Protein AF-A0A518DA51-F1 (afdb_monomer_lite)

Structure (mmCIF, N/CA/C/O backbone):
data_AF-A0A518DA51-F1
#
_entry.id   AF-A0A518DA51-F1
#
loop_
_atom_site.group_PDB
_atom_site.id
_atom_site.type_symbol
_atom_site.label_atom_id
_atom_site.label_alt_id
_atom_site.label_comp_id
_atom_site.label_asym_id
_atom_site.label_entity_id
_atom_site.label_seq_id
_atom_site.pdbx_PDB_ins_code
_atom_site.Cartn_x
_atom_site.Cartn_y
_atom_site.Cartn_z
_atom_site.occupancy
_atom_site.B_iso_or_equiv
_atom_site.auth_seq_id
_atom_site.auth_comp_id
_atom_site.auth_asym_id
_atom_site.auth_atom_id
_atom_site.pdbx_PDB_model_num
ATOM 1 N N . MET A 1 1 ? 12.186 2.355 4.382 1.00 83.50 1 MET A N 1
ATOM 2 C CA . MET A 1 1 ? 10.811 1.935 4.732 1.00 83.50 1 MET A CA 1
ATOM 3 C C . MET A 1 1 ? 10.030 3.171 5.154 1.00 83.50 1 MET A C 1
ATOM 5 O O . MET A 1 1 ? 10.537 3.904 5.992 1.00 83.50 1 ME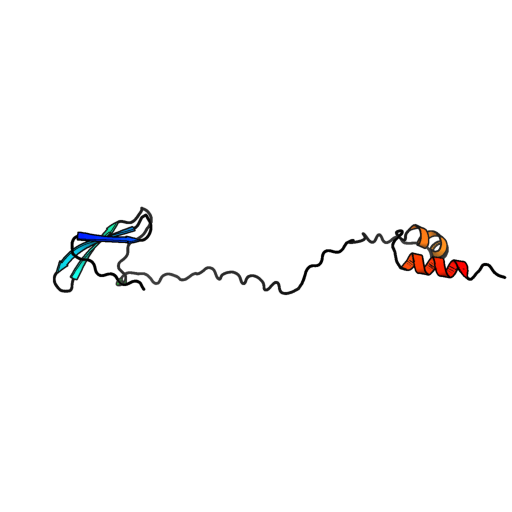T A O 1
ATOM 9 N N . LEU A 1 2 ? 8.860 3.425 4.559 1.00 93.50 2 LEU A N 1
ATOM 10 C CA . LEU A 1 2 ? 7.961 4.526 4.935 1.00 93.50 2 LEU A CA 1
ATOM 11 C C . LEU A 1 2 ? 6.799 3.959 5.761 1.00 93.50 2 LEU A C 1
ATOM 13 O O . LEU A 1 2 ? 6.213 2.957 5.360 1.00 93.50 2 LEU A O 1
ATOM 17 N N . VAL A 1 3 ? 6.474 4.581 6.896 1.00 95.25 3 VAL A N 1
ATOM 18 C CA . VAL A 1 3 ? 5.432 4.107 7.822 1.00 95.25 3 VAL A CA 1
ATOM 19 C C . VAL A 1 3 ? 4.310 5.134 7.886 1.00 95.25 3 VAL A C 1
ATOM 21 O O . VAL A 1 3 ? 4.556 6.299 8.186 1.00 95.25 3 VAL A O 1
ATOM 24 N N . LEU A 1 4 ? 3.081 4.700 7.607 1.00 94.38 4 LEU A N 1
ATOM 25 C CA . LEU A 1 4 ? 1.890 5.545 7.592 1.00 94.38 4 LEU A CA 1
ATOM 26 C C . LEU A 1 4 ? 0.768 4.865 8.375 1.00 94.38 4 LEU A C 1
ATOM 28 O O . LEU A 1 4 ? 0.496 3.682 8.179 1.00 94.38 4 LEU A O 1
ATOM 32 N N . THR A 1 5 ? 0.071 5.631 9.210 1.00 93.88 5 THR A N 1
ATOM 33 C CA . THR A 1 5 ? -1.141 5.169 9.898 1.00 93.88 5 THR A CA 1
ATOM 34 C C . THR A 1 5 ? -2.358 5.684 9.150 1.00 93.88 5 THR A C 1
ATOM 36 O O . THR A 1 5 ? -2.493 6.896 8.954 1.00 93.88 5 THR A O 1
ATOM 39 N N . ARG A 1 6 ? -3.241 4.775 8.730 1.00 95.50 6 ARG A N 1
ATOM 40 C CA . ARG A 1 6 ? -4.501 5.081 8.040 1.00 95.50 6 ARG A CA 1
ATOM 41 C C . ARG A 1 6 ? -5.694 4.488 8.781 1.00 95.50 6 ARG A C 1
ATOM 43 O O . ARG A 1 6 ? -5.600 3.393 9.338 1.00 95.50 6 ARG A O 1
ATOM 50 N N . LYS A 1 7 ? -6.812 5.211 8.779 1.00 94.25 7 LYS A N 1
ATOM 51 C CA . LYS A 1 7 ? -8.110 4.731 9.274 1.00 94.25 7 LYS A CA 1
ATOM 52 C C . LYS A 1 7 ? -8.860 3.964 8.182 1.00 94.25 7 LYS A C 1
ATOM 54 O O . LYS A 1 7 ? -8.435 3.889 7.031 1.00 94.25 7 LYS A O 1
ATOM 59 N N . GLN A 1 8 ? -9.988 3.364 8.552 1.00 95.31 8 GLN A N 1
ATOM 60 C CA . GLN A 1 8 ? -10.858 2.684 7.598 1.00 95.31 8 GLN A CA 1
ATOM 61 C C . GLN A 1 8 ? -11.349 3.661 6.516 1.00 95.31 8 GLN A C 1
ATOM 63 O O . GLN A 1 8 ? -11.655 4.810 6.808 1.00 95.31 8 GLN A O 1
ATOM 68 N N . GLN A 1 9 ? -11.433 3.175 5.279 1.00 94.38 9 GLN A N 1
ATOM 69 C CA . GLN A 1 9 ? -11.777 3.901 4.052 1.00 94.38 9 GLN A CA 1
ATOM 70 C C . GLN A 1 9 ? -10.761 4.946 3.577 1.00 94.38 9 GLN A C 1
ATOM 72 O O . GLN A 1 9 ? -10.939 5.482 2.484 1.00 94.38 9 GLN A O 1
ATOM 77 N N . GLU A 1 10 ? -9.677 5.183 4.317 1.00 96.75 10 GLU A N 1
ATOM 78 C CA . GLU A 1 10 ? -8.586 6.026 3.839 1.00 96.75 10 GLU A CA 1
ATOM 79 C C . GLU A 1 10 ? -7.719 5.291 2.805 1.00 96.75 10 GLU A C 1
ATOM 81 O O . GLU A 1 10 ? -7.648 4.053 2.763 1.00 96.75 10 GLU A O 1
ATOM 86 N N . THR A 1 11 ? -7.050 6.077 1.963 1.00 96.50 11 THR A N 1
ATOM 87 C CA . THR A 1 11 ? -6.210 5.600 0.864 1.00 96.50 11 THR A CA 1
ATOM 88 C C . THR A 1 11 ? -4.766 6.071 1.010 1.00 96.50 11 THR A C 1
ATOM 90 O O . THR A 1 11 ? -4.469 7.084 1.646 1.00 96.50 11 THR A O 1
ATOM 93 N N . ILE A 1 12 ? -3.857 5.300 0.422 1.00 96.50 12 ILE A N 1
ATOM 94 C CA . ILE A 1 12 ? -2.443 5.611 0.243 1.00 96.50 12 ILE A CA 1
ATOM 95 C C . ILE A 1 12 ? -2.180 5.523 -1.254 1.00 96.50 12 ILE A C 1
ATOM 97 O O . ILE A 1 12 ? -2.449 4.490 -1.864 1.00 96.50 12 ILE A O 1
ATOM 101 N N . GLN A 1 13 ? -1.662 6.594 -1.837 1.00 95.19 13 GLN A N 1
ATOM 102 C CA . GLN A 1 13 ? -1.297 6.632 -3.246 1.00 95.19 13 GLN A CA 1
ATOM 103 C C . GLN A 1 13 ? 0.218 6.470 -3.387 1.00 95.19 13 GLN A C 1
ATOM 105 O O . GLN A 1 13 ? 0.984 7.099 -2.655 1.00 95.19 13 GLN A O 1
ATOM 110 N N . ILE A 1 14 ? 0.644 5.605 -4.305 1.00 94.75 14 ILE A N 1
ATOM 111 C CA . ILE A 1 14 ? 2.053 5.347 -4.607 1.00 94.75 14 ILE A CA 1
ATOM 112 C C . ILE A 1 14 ? 2.277 5.672 -6.085 1.00 94.75 14 ILE A C 1
ATOM 114 O O . ILE A 1 14 ? 1.785 4.967 -6.967 1.00 94.75 14 ILE A O 1
ATOM 118 N N . GLY A 1 15 ? 3.022 6.748 -6.348 1.00 93.00 15 GLY A N 1
ATOM 119 C CA . GLY A 1 15 ? 3.140 7.306 -7.696 1.00 93.00 15 GLY A CA 1
ATOM 120 C C . GLY A 1 15 ? 1.774 7.720 -8.251 1.00 93.00 15 GLY A C 1
ATOM 121 O O . GLY A 1 15 ? 0.898 8.151 -7.502 1.00 93.00 15 GLY A O 1
ATOM 122 N N . ASP A 1 16 ? 1.577 7.535 -9.553 1.00 90.69 16 ASP A N 1
ATOM 123 C CA . ASP A 1 16 ? 0.360 7.997 -10.233 1.00 90.69 16 ASP A CA 1
ATOM 124 C C . ASP A 1 16 ? -0.658 6.879 -10.495 1.00 90.69 16 ASP A C 1
ATOM 126 O O . ASP A 1 16 ? -1.808 7.157 -10.824 1.00 90.69 16 ASP A O 1
ATOM 130 N N . SER A 1 17 ? -0.258 5.611 -10.357 1.00 93.12 17 SER A N 1
ATOM 131 C CA . SER A 1 17 ? -1.056 4.472 -10.841 1.00 93.12 17 SER A CA 1
ATOM 132 C C . SER A 1 17 ? -1.434 3.447 -9.774 1.00 93.12 17 SER A C 1
ATOM 134 O O . SER A 1 17 ? -2.229 2.559 -10.065 1.00 93.12 17 SER A O 1
ATOM 136 N N . ILE A 1 18 ? -0.869 3.522 -8.563 1.00 95.94 18 ILE A N 1
ATOM 137 C CA . ILE A 1 18 ? -1.133 2.539 -7.505 1.00 95.94 18 ILE A CA 1
ATOM 138 C C . ILE A 1 18 ? -1.880 3.208 -6.356 1.00 95.94 18 ILE A C 1
ATOM 140 O O . ILE A 1 18 ? -1.399 4.177 -5.764 1.00 95.94 18 ILE A O 1
ATOM 144 N N . ILE A 1 19 ? -3.032 2.645 -5.997 1.00 96.06 19 ILE A N 1
ATOM 145 C CA . ILE A 1 19 ? -3.856 3.108 -4.881 1.00 96.06 19 ILE A CA 1
ATOM 146 C C . ILE A 1 19 ? -4.090 1.937 -3.930 1.00 96.06 19 ILE A C 1
ATOM 148 O O . ILE A 1 19 ? -4.625 0.897 -4.304 1.00 96.06 19 ILE A O 1
ATOM 152 N N . VAL A 1 20 ? -3.710 2.115 -2.667 1.00 96.38 20 VAL A N 1
ATOM 153 C CA . VAL A 1 20 ? -3.964 1.158 -1.588 1.00 96.38 20 VAL A CA 1
ATOM 154 C C . VAL A 1 20 ? -5.059 1.718 -0.691 1.00 96.38 20 VAL A C 1
ATOM 156 O O . VAL A 1 20 ? -4.900 2.779 -0.095 1.00 96.38 20 VAL A O 1
ATOM 159 N N . LYS A 1 21 ? -6.175 1.006 -0.565 1.00 96.75 21 LYS A N 1
ATOM 160 C CA . LYS A 1 21 ? -7.342 1.406 0.226 1.00 96.75 21 LYS A CA 1
ATOM 161 C C . LYS A 1 21 ? -7.538 0.488 1.421 1.00 96.75 21 LYS A C 1
ATOM 163 O O . LYS A 1 21 ? -7.615 -0.731 1.275 1.00 96.75 21 LYS A O 1
ATOM 168 N N . VAL A 1 22 ? -7.707 1.063 2.607 1.00 96.81 22 VAL A N 1
ATOM 169 C CA . VAL A 1 22 ? -8.042 0.292 3.811 1.00 96.81 22 VAL A CA 1
ATOM 170 C C . VAL A 1 22 ? -9.549 0.038 3.830 1.00 96.81 22 VAL A C 1
ATOM 172 O O . VAL A 1 22 ? -10.332 0.915 4.175 1.00 96.81 22 VAL A O 1
ATOM 175 N N . LEU A 1 23 ? -9.996 -1.160 3.458 1.00 96.56 23 LEU A N 1
ATOM 176 C CA . LEU A 1 23 ? -11.429 -1.468 3.353 1.00 96.56 23 LEU A CA 1
ATOM 177 C C . LEU A 1 23 ? -12.068 -1.723 4.720 1.00 96.56 23 LEU A C 1
ATOM 179 O O . LEU A 1 23 ? -13.153 -1.220 5.020 1.00 96.56 23 LEU A O 1
ATOM 183 N N . ARG A 1 24 ? -11.408 -2.530 5.555 1.00 95.56 24 ARG A N 1
ATOM 184 C CA . ARG A 1 24 ? -11.892 -2.892 6.892 1.00 95.56 24 ARG A CA 1
ATOM 185 C C . ARG A 1 24 ? -10.739 -3.314 7.783 1.00 95.56 24 ARG A C 1
ATOM 187 O O . ARG A 1 24 ? -9.870 -4.064 7.348 1.00 95.56 24 ARG A O 1
ATOM 194 N N . THR A 1 25 ? -10.797 -2.922 9.043 1.00 94.50 25 THR A N 1
ATOM 195 C CA . THR A 1 25 ? -9.953 -3.457 10.109 1.00 94.50 25 THR A CA 1
ATOM 196 C C . THR A 1 25 ? -10.820 -4.336 11.015 1.00 94.50 25 THR A C 1
ATOM 198 O O . THR A 1 25 ? -11.961 -3.999 11.334 1.00 94.50 25 THR A O 1
ATOM 201 N N . LYS A 1 26 ? -10.334 -5.526 11.369 1.00 95.06 26 LYS A N 1
ATOM 202 C CA . LYS A 1 26 ? -10.986 -6.416 12.338 1.00 95.06 26 LYS A CA 1
ATOM 203 C C . LYS A 1 26 ? -9.911 -7.053 13.208 1.00 95.06 26 LYS A C 1
ATOM 205 O O . LYS A 1 26 ? -9.233 -7.977 12.765 1.00 95.06 26 LYS A O 1
ATOM 210 N N . GLY A 1 27 ? -9.783 -6.575 14.445 1.00 93.00 27 GLY A N 1
ATOM 211 C CA . GLY A 1 27 ? -8.741 -7.035 15.363 1.00 93.00 27 GLY A CA 1
ATOM 212 C C . GLY A 1 27 ? -7.360 -6.872 14.728 1.00 93.00 27 GLY A C 1
ATOM 213 O O . GLY A 1 27 ? -6.980 -5.760 14.375 1.00 93.00 27 GLY A O 1
ATOM 214 N N . ASN A 1 28 ? -6.666 -7.991 14.521 1.00 93.25 28 ASN A N 1
ATOM 215 C CA . ASN A 1 28 ? -5.323 -8.024 13.939 1.00 93.25 28 A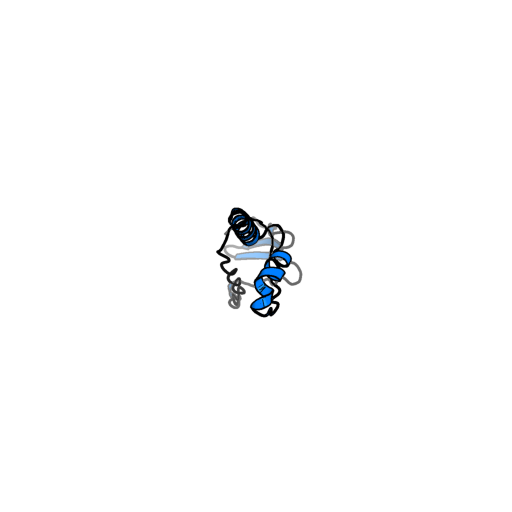SN A CA 1
ATOM 216 C C . ASN A 1 28 ? -5.294 -8.229 12.410 1.00 93.25 28 ASN A C 1
ATOM 218 O O . ASN A 1 28 ? -4.226 -8.385 11.827 1.00 93.25 28 ASN A O 1
ATOM 222 N N . THR A 1 29 ? -6.453 -8.283 11.747 1.00 93.81 29 THR A N 1
ATOM 223 C CA . THR A 1 29 ? -6.547 -8.479 10.294 1.00 93.81 29 THR A CA 1
ATOM 224 C C . THR A 1 29 ? -7.064 -7.222 9.613 1.00 93.81 29 THR A C 1
ATOM 226 O O . THR A 1 29 ? -8.038 -6.604 10.053 1.00 93.81 29 THR A O 1
ATOM 229 N N . VAL A 1 30 ? -6.448 -6.876 8.486 1.00 95.19 30 VAL A N 1
ATOM 230 C CA . VAL A 1 30 ? -6.834 -5.730 7.663 1.00 95.19 30 VAL A CA 1
ATOM 231 C C . VAL A 1 30 ? -7.180 -6.214 6.262 1.00 95.19 30 VAL A C 1
ATOM 233 O O . VAL A 1 30 ? -6.446 -6.995 5.663 1.00 95.19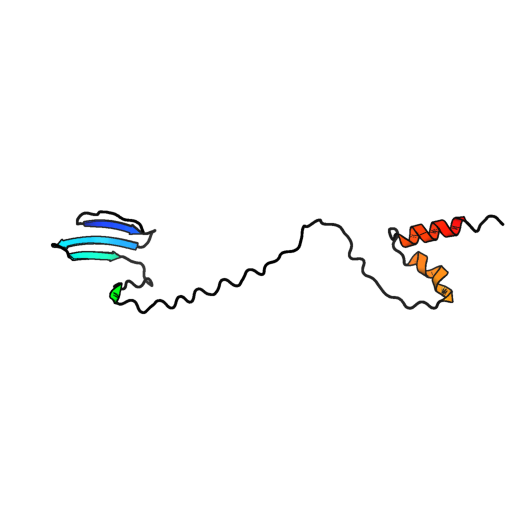 30 VAL A O 1
ATOM 236 N N . ARG A 1 31 ? -8.313 -5.754 5.732 1.00 95.56 31 ARG A N 1
ATOM 237 C CA . ARG A 1 31 ? -8.656 -5.905 4.317 1.00 95.56 31 ARG A CA 1
ATOM 238 C C . ARG A 1 31 ? -8.126 -4.701 3.560 1.00 95.56 31 ARG A C 1
ATOM 240 O O . ARG A 1 31 ? -8.556 -3.578 3.825 1.00 95.56 31 ARG A O 1
ATOM 247 N N . LEU A 1 32 ? -7.236 -4.962 2.614 1.00 96.38 32 LEU A N 1
ATOM 248 C CA . LEU A 1 32 ? -6.662 -3.964 1.725 1.00 96.38 32 LEU A CA 1
ATOM 249 C C . LEU A 1 32 ? -7.237 -4.166 0.323 1.00 96.38 32 LEU A C 1
ATOM 251 O O . LEU A 1 32 ? -7.255 -5.286 -0.182 1.00 96.38 32 LEU A O 1
ATOM 255 N N . GLY A 1 33 ? -7.734 -3.091 -0.278 1.00 96.25 33 GLY A N 1
ATOM 256 C CA . GLY A 1 33 ? -7.964 -3.008 -1.715 1.00 96.25 33 GLY A CA 1
ATOM 257 C C . GLY A 1 33 ? -6.713 -2.430 -2.360 1.00 96.25 33 GLY A C 1
ATOM 258 O O . GLY A 1 33 ? -6.177 -1.450 -1.850 1.00 96.25 33 GLY A O 1
ATOM 259 N N . ILE A 1 34 ? -6.225 -3.047 -3.429 1.00 96.69 34 ILE A N 1
ATOM 260 C CA . ILE A 1 34 ? -5.068 -2.558 -4.179 1.00 96.69 34 ILE A CA 1
ATOM 261 C C . ILE A 1 34 ? -5.537 -2.378 -5.614 1.00 96.69 34 ILE A C 1
ATOM 263 O O . ILE A 1 34 ? -5.901 -3.350 -6.270 1.00 96.69 34 ILE A O 1
ATOM 267 N N . GLU A 1 35 ? -5.552 -1.135 -6.071 1.00 95.62 35 GLU A N 1
ATOM 268 C CA . GLU A 1 35 ? -5.765 -0.779 -7.466 1.00 95.62 35 GLU A CA 1
ATOM 269 C C . GLU A 1 35 ? -4.392 -0.539 -8.089 1.00 95.62 35 GLU A C 1
ATOM 271 O O . GLU A 1 35 ? -3.567 0.199 -7.545 1.00 95.62 35 GLU A O 1
ATOM 276 N N . ALA A 1 36 ? -4.130 -1.226 -9.193 1.00 95.56 36 ALA A N 1
ATOM 277 C CA . ALA A 1 36 ? -2.864 -1.203 -9.902 1.00 95.56 36 ALA A CA 1
ATOM 278 C C . ALA A 1 36 ? -3.136 -1.255 -11.414 1.00 95.56 36 ALA A C 1
ATOM 280 O O . ALA A 1 36 ? -4.159 -1.812 -11.822 1.00 95.56 36 ALA A O 1
ATOM 281 N N . PRO A 1 37 ? -2.244 -0.695 -12.246 1.00 94.69 37 PRO A N 1
ATOM 282 C CA . PRO A 1 37 ? -2.407 -0.709 -13.693 1.00 94.69 37 PRO A CA 1
ATOM 283 C C . PRO A 1 37 ? -2.259 -2.122 -14.269 1.00 94.69 37 PRO A C 1
ATOM 285 O O . PRO A 1 37 ? -1.639 -3.007 -13.668 1.00 94.69 37 PRO A O 1
ATOM 288 N N . GLU A 1 38 ? -2.784 -2.313 -15.479 1.00 90.31 38 GLU A N 1
ATOM 289 C CA . GLU A 1 38 ? -2.619 -3.558 -16.226 1.00 90.31 38 GLU A CA 1
ATOM 290 C C . GLU A 1 38 ? -1.127 -3.870 -16.439 1.00 90.31 38 GLU A C 1
ATOM 292 O O . GLU A 1 38 ? -0.322 -2.999 -16.764 1.00 90.31 38 GLU A O 1
ATOM 297 N N . GLY A 1 39 ? -0.739 -5.126 -16.207 1.00 88.75 39 GLY A N 1
ATOM 298 C CA . GLY A 1 39 ? 0.655 -5.576 -16.288 1.00 88.75 39 GLY A CA 1
ATOM 299 C C . GLY A 1 39 ? 1.433 -5.528 -14.968 1.00 88.75 39 GLY A C 1
ATOM 300 O O . GLY A 1 39 ? 2.474 -6.182 -14.865 1.00 88.75 39 GLY A O 1
ATOM 301 N N . LEU A 1 40 ? 0.926 -4.854 -13.926 1.00 89.81 40 LEU A N 1
ATOM 302 C CA . LEU A 1 40 ? 1.531 -4.899 -12.594 1.00 89.81 40 LEU A CA 1
ATOM 303 C C . LEU A 1 40 ? 0.937 -6.045 -11.766 1.00 89.81 40 LEU A C 1
ATOM 305 O O . LEU A 1 40 ? -0.223 -6.023 -11.359 1.00 89.81 40 LEU A O 1
ATOM 309 N N . ARG A 1 41 ? 1.746 -7.075 -11.502 1.00 90.06 41 ARG A N 1
ATOM 310 C CA . ARG A 1 41 ? 1.321 -8.224 -10.690 1.00 90.06 41 ARG A CA 1
ATOM 311 C C . ARG A 1 41 ? 1.318 -7.863 -9.208 1.00 90.06 41 ARG A C 1
ATOM 313 O O . ARG A 1 41 ? 2.348 -7.474 -8.664 1.00 90.06 41 ARG A O 1
ATOM 320 N N . VAL A 1 42 ? 0.184 -8.080 -8.550 1.00 91.38 42 VAL A N 1
ATOM 321 C CA . VAL A 1 42 ? 0.040 -7.960 -7.095 1.00 91.38 42 VAL A CA 1
ATOM 322 C C . VAL A 1 42 ? 0.060 -9.363 -6.499 1.00 91.38 42 VAL A C 1
ATOM 324 O O . VAL A 1 42 ? -0.830 -10.171 -6.756 1.00 91.38 42 VAL A O 1
ATOM 327 N N . LEU A 1 43 ? 1.097 -9.664 -5.722 1.00 91.12 43 LEU A N 1
ATOM 328 C CA . LEU A 1 43 ? 1.280 -10.955 -5.062 1.00 91.12 43 LEU A CA 1
ATOM 329 C C . LEU A 1 43 ? 1.275 -10.769 -3.548 1.00 91.12 43 LEU A C 1
ATOM 331 O O . LEU A 1 43 ? 1.607 -9.701 -3.033 1.00 91.12 43 LEU A O 1
ATOM 335 N N . ARG A 1 44 ? 0.909 -11.831 -2.831 1.00 91.25 44 ARG A N 1
ATOM 336 C CA . ARG A 1 44 ? 1.086 -11.880 -1.380 1.00 91.25 44 ARG A CA 1
ATOM 337 C C . ARG A 1 44 ? 2.550 -12.187 -1.081 1.00 91.25 44 ARG A C 1
ATOM 339 O O . ARG A 1 44 ? 3.132 -13.030 -1.759 1.00 91.25 44 ARG A O 1
ATOM 346 N N . GLY A 1 45 ? 3.136 -11.500 -0.102 1.00 87.81 45 GLY A N 1
ATOM 347 C CA . GLY A 1 45 ? 4.578 -11.562 0.160 1.00 87.81 45 GLY A CA 1
ATOM 348 C C . GLY A 1 45 ? 5.085 -12.984 0.406 1.00 87.81 45 GLY A C 1
ATOM 349 O O . GLY A 1 45 ? 6.140 -13.350 -0.100 1.00 87.81 45 GLY A O 1
ATOM 350 N N . GLU A 1 46 ? 4.288 -13.811 1.081 1.00 87.94 46 GLU A N 1
ATOM 351 C CA . GLU A 1 46 ? 4.591 -15.216 1.362 1.00 87.94 46 GLU A CA 1
ATOM 352 C C . GLU A 1 46 ? 4.565 -16.130 0.128 1.00 87.94 46 GLU A C 1
ATOM 354 O O . GLU A 1 46 ? 5.080 -17.242 0.173 1.00 87.94 46 GLU A O 1
ATOM 359 N N . LEU A 1 47 ? 3.954 -15.679 -0.969 1.00 85.31 47 LEU A N 1
ATOM 360 C CA . LEU A 1 47 ? 3.838 -16.428 -2.222 1.00 85.31 47 LEU A CA 1
ATOM 361 C C . LEU A 1 47 ? 4.865 -15.994 -3.267 1.00 85.31 47 LEU A C 1
ATOM 363 O O . LEU A 1 47 ? 4.782 -16.433 -4.414 1.00 85.31 47 LEU A O 1
ATOM 367 N N . THR A 1 48 ? 5.788 -15.103 -2.911 1.00 73.12 48 THR A N 1
ATOM 368 C CA . THR A 1 48 ? 6.785 -14.596 -3.852 1.00 73.12 48 THR A CA 1
ATOM 369 C C . THR A 1 48 ? 7.734 -15.738 -4.228 1.00 73.12 48 THR A C 1
ATOM 371 O O . THR A 1 48 ? 8.445 -16.228 -3.351 1.00 73.12 48 THR A O 1
ATOM 374 N N . PRO A 1 49 ? 7.792 -16.180 -5.499 1.00 67.44 49 PRO A N 1
ATOM 375 C CA . PRO A 1 49 ? 8.950 -16.933 -5.952 1.00 67.44 49 PRO A CA 1
ATOM 376 C C . PRO A 1 49 ? 10.134 -15.973 -5.860 1.00 67.44 49 PRO A C 1
ATOM 378 O O . PRO A 1 49 ? 10.035 -14.875 -6.411 1.00 67.44 49 PRO A O 1
ATOM 381 N N . GLU A 1 50 ? 11.186 -16.353 -5.125 1.00 64.50 50 GLU A N 1
ATOM 382 C CA . GLU A 1 50 ? 12.441 -15.598 -5.001 1.00 64.50 50 GLU A CA 1
ATOM 383 C C . GLU A 1 50 ? 12.703 -14.833 -6.304 1.00 64.50 50 GLU A C 1
ATOM 385 O O . GLU A 1 50 ? 12.841 -15.464 -7.364 1.00 64.50 50 GLU A O 1
ATOM 390 N N . PRO A 1 51 ? 12.662 -13.488 -6.290 1.00 57.88 51 PRO A N 1
ATOM 391 C CA . PRO A 1 51 ? 12.935 -12.747 -7.495 1.00 57.88 51 PRO A CA 1
ATOM 392 C C . PRO A 1 51 ? 14.365 -13.110 -7.856 1.00 57.88 51 PRO A C 1
ATOM 394 O O . PRO A 1 51 ? 15.285 -12.806 -7.102 1.00 57.88 51 PRO A O 1
ATOM 397 N N . ASN A 1 52 ? 14.541 -13.788 -8.993 1.00 55.56 52 ASN A N 1
ATOM 398 C CA . ASN A 1 52 ? 15.825 -13.882 -9.663 1.00 55.56 52 ASN A CA 1
ATOM 399 C C . ASN A 1 52 ? 16.339 -12.449 -9.766 1.00 55.56 52 ASN A C 1
ATOM 401 O O . ASN A 1 52 ? 15.964 -11.706 -10.675 1.00 55.56 52 ASN A O 1
ATOM 405 N N . HIS A 1 53 ? 17.168 -12.055 -8.804 1.00 52.84 53 HIS A N 1
ATOM 406 C CA . HIS A 1 53 ? 17.883 -10.799 -8.772 1.00 52.84 53 HIS A CA 1
ATOM 407 C C . HIS A 1 53 ? 19.010 -10.939 -9.793 1.00 52.84 53 HIS A C 1
ATOM 409 O O . HIS A 1 53 ? 20.193 -10.879 -9.487 1.00 52.84 53 HIS A O 1
ATOM 415 N N . ARG A 1 54 ? 18.635 -11.180 -11.052 1.00 52.75 54 ARG A N 1
ATOM 416 C CA . ARG A 1 54 ? 19.465 -10.859 -12.193 1.00 52.75 54 ARG A CA 1
ATOM 417 C C . ARG A 1 54 ? 19.282 -9.369 -12.405 1.00 52.75 54 ARG A C 1
ATOM 419 O O . ARG A 1 54 ? 18.673 -8.921 -13.370 1.00 52.75 54 ARG A O 1
ATOM 426 N N . GLU A 1 55 ? 19.818 -8.614 -11.456 1.00 53.16 55 GLU A N 1
ATOM 427 C CA . GLU A 1 55 ? 20.463 -7.366 -11.804 1.00 53.16 55 GLU A CA 1
ATOM 428 C C . GLU A 1 55 ? 21.359 -7.730 -13.003 1.00 53.16 55 GLU A C 1
ATOM 430 O O . GLU A 1 55 ? 22.185 -8.647 -12.881 1.00 53.16 55 GLU A O 1
ATOM 435 N N . PRO A 1 56 ? 21.147 -7.184 -14.218 1.00 62.16 56 PRO A N 1
ATOM 436 C CA . PRO A 1 56 ? 22.211 -7.280 -15.198 1.00 62.16 56 PRO A CA 1
ATOM 437 C C . PRO A 1 56 ? 23.422 -6.695 -14.472 1.00 62.16 56 PRO A C 1
ATOM 439 O O . PRO A 1 56 ? 23.279 -5.588 -13.946 1.00 62.16 56 PRO A O 1
ATOM 442 N N . PRO A 1 57 ? 24.555 -7.418 -14.341 1.00 60.88 57 PRO A N 1
ATOM 443 C CA . PRO A 1 57 ? 25.734 -6.812 -13.758 1.00 60.88 57 PRO A CA 1
ATOM 444 C C . PRO A 1 57 ? 25.919 -5.531 -14.548 1.00 60.88 57 PRO A C 1
ATOM 446 O O . PRO A 1 57 ? 26.070 -5.593 -15.773 1.00 60.88 57 PRO A O 1
ATOM 449 N N . ALA A 1 58 ? 25.765 -4.388 -13.873 1.00 60.53 58 ALA A N 1
ATOM 450 C CA . ALA A 1 58 ? 26.108 -3.109 -14.443 1.00 60.53 58 ALA A CA 1
ATOM 451 C C . ALA A 1 58 ? 27.514 -3.340 -14.972 1.00 60.53 58 ALA A C 1
ATOM 453 O O . ALA A 1 58 ? 28.430 -3.609 -14.187 1.00 60.53 58 ALA A O 1
ATOM 454 N N . ALA A 1 59 ? 27.629 -3.425 -16.304 1.00 64.31 59 ALA A N 1
ATOM 455 C CA . ALA A 1 59 ? 28.886 -3.732 -16.950 1.00 64.31 59 ALA A CA 1
ATOM 456 C C . ALA A 1 59 ? 29.894 -2.797 -16.294 1.00 64.31 59 ALA A C 1
ATOM 458 O O . ALA A 1 59 ? 29.559 -1.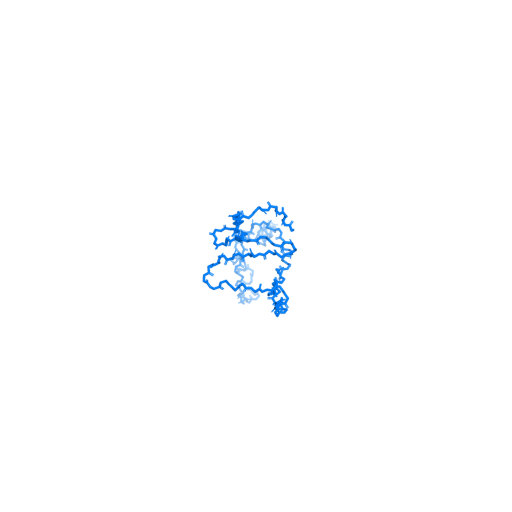614 -16.154 1.00 64.31 59 ALA A O 1
ATOM 459 N N . PRO A 1 60 ? 31.042 -3.297 -15.800 1.00 61.22 60 PRO A N 1
ATOM 460 C CA . PRO A 1 60 ? 31.998 -2.422 -15.159 1.00 61.22 60 PRO A CA 1
ATOM 461 C C . PRO A 1 60 ? 32.271 -1.341 -16.190 1.00 61.22 60 PRO A C 1
ATOM 463 O O . PRO A 1 60 ? 32.798 -1.641 -17.263 1.00 61.22 60 PRO A O 1
ATOM 466 N N . LEU A 1 61 ? 31.798 -0.119 -15.912 1.00 60.72 61 LEU A N 1
ATOM 467 C CA . LEU A 1 61 ? 32.110 1.056 -16.701 1.00 60.72 61 LEU A CA 1
ATOM 468 C C . LEU A 1 61 ? 33.618 1.051 -16.697 1.00 60.72 61 LEU A C 1
ATOM 470 O O . LEU A 1 61 ? 34.235 1.275 -15.652 1.00 60.72 61 LEU A O 1
ATOM 474 N N . ALA A 1 62 ? 34.173 0.608 -17.827 1.00 60.31 62 ALA A N 1
ATOM 475 C CA . ALA A 1 62 ? 35.575 0.316 -17.958 1.00 60.31 62 ALA A CA 1
ATOM 476 C C . ALA A 1 62 ? 36.280 1.529 -17.392 1.00 60.31 62 ALA A C 1
ATOM 478 O O . ALA A 1 62 ? 36.025 2.655 -17.826 1.00 60.31 62 ALA A O 1
ATOM 479 N N . ARG A 1 63 ? 37.060 1.282 -16.341 1.00 59.03 63 ARG A N 1
ATOM 480 C CA . ARG A 1 63 ? 37.894 2.250 -15.656 1.00 59.03 63 ARG A CA 1
ATOM 481 C C . ARG A 1 63 ? 38.761 2.911 -16.717 1.00 59.03 63 ARG A C 1
ATOM 483 O O . ARG A 1 63 ? 39.879 2.486 -16.982 1.00 59.03 63 ARG A O 1
ATOM 490 N N . ARG A 1 64 ? 38.235 3.957 -17.341 1.00 56.44 64 ARG A N 1
ATOM 491 C CA . ARG A 1 64 ? 38.934 4.788 -18.303 1.00 56.44 64 ARG A CA 1
ATOM 492 C C . ARG A 1 64 ? 39.660 5.835 -17.479 1.00 56.44 64 ARG A C 1
ATOM 494 O O . ARG A 1 64 ? 39.344 7.015 -17.485 1.00 56.44 64 ARG A O 1
ATOM 501 N N . GLN A 1 65 ? 40.593 5.341 -16.670 1.00 58.38 65 GLN A N 1
ATOM 502 C CA . GLN A 1 65 ? 41.675 6.169 -16.183 1.00 58.38 65 GLN A CA 1
ATOM 503 C C . GLN A 1 65 ? 42.684 6.314 -17.315 1.00 58.38 65 GLN A C 1
ATOM 505 O O . GLN A 1 65 ? 42.975 5.347 -18.020 1.00 58.38 65 GLN A O 1
ATOM 510 N N . ARG A 1 66 ? 43.253 7.521 -17.371 1.00 45.44 66 ARG A N 1
ATOM 511 C CA . ARG A 1 66 ? 44.179 8.095 -18.355 1.00 45.44 66 ARG A CA 1
ATOM 512 C C . ARG A 1 66 ? 43.422 8.783 -19.492 1.00 45.44 66 ARG A C 1
ATOM 514 O O . ARG A 1 66 ? 42.688 8.148 -20.229 1.00 45.44 66 ARG A O 1
ATOM 521 N N . ALA A 1 67 ? 43.550 10.077 -19.709 1.00 51.09 67 ALA A N 1
ATOM 522 C CA . ALA A 1 67 ? 44.316 11.125 -19.060 1.00 51.09 67 ALA A CA 1
ATOM 523 C C . ALA A 1 67 ? 43.710 12.446 -19.566 1.00 51.09 67 ALA A C 1
ATOM 525 O O . ALA A 1 67 ? 43.066 12.469 -20.614 1.00 51.09 67 ALA A O 1
ATOM 526 N N . SER A 1 68 ? 43.896 13.510 -18.794 1.00 52.41 68 SER A N 1
ATOM 527 C CA . SER A 1 68 ? 43.822 14.914 -19.209 1.00 52.41 68 SER A CA 1
ATOM 528 C C . SER A 1 68 ? 43.851 15.160 -20.726 1.00 52.41 68 SER A C 1
ATOM 530 O O . SER A 1 68 ? 44.839 14.843 -21.391 1.00 52.41 68 SER A O 1
ATOM 532 N N . ALA A 1 69 ? 42.823 15.835 -21.244 1.00 53.31 69 ALA A N 1
ATOM 533 C CA . ALA A 1 69 ? 43.008 16.692 -22.410 1.00 53.31 69 ALA A CA 1
ATOM 534 C C . ALA A 1 69 ? 44.113 17.719 -22.080 1.00 53.31 69 ALA A C 1
ATOM 536 O O . ALA A 1 69 ? 44.147 18.245 -20.964 1.00 53.31 69 ALA A O 1
ATOM 537 N N . PRO A 1 70 ? 45.010 17.999 -23.033 1.00 48.88 70 PRO A N 1
ATOM 538 C CA . PRO A 1 70 ? 44.729 19.165 -23.853 1.00 48.88 70 PRO A CA 1
ATOM 539 C C . PRO A 1 70 ? 44.789 18.864 -25.350 1.00 48.88 70 PRO A C 1
ATOM 541 O O . PRO A 1 70 ? 45.556 18.038 -25.839 1.00 48.88 70 PRO A O 1
ATOM 544 N N . ALA A 1 71 ? 43.951 19.591 -26.079 1.00 56.53 71 ALA A N 1
ATOM 545 C CA . ALA A 1 71 ? 43.983 19.685 -27.522 1.00 56.53 71 ALA A CA 1
ATOM 546 C C . ALA A 1 71 ? 45.298 20.332 -27.984 1.00 56.53 71 ALA A C 1
ATOM 548 O O . ALA A 1 71 ? 45.545 21.499 -27.685 1.00 56.53 71 ALA A O 1
ATOM 549 N N . ALA A 1 72 ? 46.107 19.608 -28.758 1.00 48.28 72 ALA A N 1
ATOM 550 C CA . ALA A 1 72 ? 47.127 20.204 -29.617 1.00 48.28 72 ALA A CA 1
ATOM 551 C C . ALA A 1 72 ? 47.531 19.250 -30.756 1.00 48.28 72 ALA A C 1
ATOM 553 O O . ALA A 1 72 ? 48.389 18.397 -30.595 1.00 48.28 72 ALA A O 1
ATOM 554 N N . ARG A 1 73 ? 46.887 19.464 -31.908 1.00 47.22 73 ARG A N 1
ATOM 555 C CA . ARG A 1 73 ? 47.484 19.606 -33.250 1.00 47.22 73 ARG A CA 1
ATOM 556 C C . ARG A 1 73 ? 48.423 18.507 -33.793 1.00 47.22 73 ARG A C 1
ATOM 558 O O . ARG A 1 73 ? 49.522 18.295 -33.302 1.00 47.22 73 ARG A O 1
ATOM 565 N N . ALA A 1 74 ? 48.022 18.059 -34.988 1.00 49.91 74 ALA A N 1
ATOM 566 C CA . ALA A 1 74 ? 48.830 17.550 -36.099 1.00 49.91 74 ALA A CA 1
ATOM 567 C C . ALA A 1 74 ? 49.364 16.115 -35.979 1.00 49.91 74 ALA A C 1
ATOM 569 O O . ALA A 1 74 ? 50.550 15.880 -35.762 1.00 49.91 74 ALA A O 1
ATOM 570 N N . GLU A 1 75 ? 48.496 15.150 -36.286 1.00 43.75 75 GLU A N 1
ATOM 571 C CA . GLU A 1 75 ? 48.951 13.904 -36.902 1.00 43.75 75 GLU A CA 1
ATOM 572 C C . GLU A 1 75 ? 49.442 14.238 -38.318 1.00 43.75 75 GLU A C 1
ATOM 574 O O . GLU A 1 75 ? 48.667 14.412 -39.256 1.00 43.75 75 GLU A O 1
ATOM 579 N N . GLY A 1 76 ? 50.754 14.436 -38.448 1.00 50.44 76 GLY A N 1
ATOM 580 C CA . GLY A 1 76 ? 51.417 14.491 -39.742 1.00 50.44 76 GLY A CA 1
ATOM 581 C C . GLY A 1 76 ? 51.395 13.101 -40.368 1.00 50.44 76 GLY A C 1
ATOM 582 O O . GLY A 1 76 ? 51.990 12.169 -39.834 1.00 50.44 76 GLY A O 1
ATOM 583 N N . GLU A 1 77 ? 50.710 12.965 -41.498 1.00 47.91 77 GLU A N 1
ATOM 584 C CA . GLU A 1 77 ? 50.726 11.768 -42.334 1.00 47.91 77 GLU A CA 1
ATOM 585 C C . GLU A 1 77 ? 52.169 11.517 -42.819 1.00 47.91 77 GLU A C 1
ATOM 587 O O . GLU A 1 77 ? 52.694 12.224 -43.682 1.00 47.91 77 GLU A O 1
ATOM 592 N N . VAL A 1 78 ? 52.861 10.541 -42.225 1.00 55.72 78 VAL A N 1
ATOM 593 C CA . VAL A 1 78 ? 54.246 10.221 -42.590 1.00 55.72 78 VAL A CA 1
ATOM 594 C C . VAL A 1 78 ? 54.250 9.331 -43.832 1.00 55.72 78 VAL A C 1
ATOM 596 O O . VAL A 1 78 ? 54.013 8.126 -43.756 1.00 55.72 78 VAL A O 1
ATOM 599 N N . ARG A 1 79 ? 54.566 9.916 -44.992 1.00 57.19 79 ARG A N 1
ATOM 600 C CA . ARG A 1 79 ? 54.774 9.175 -46.245 1.00 57.19 79 ARG A CA 1
ATOM 601 C C . ARG A 1 79 ? 56.239 8.771 -46.387 1.00 57.19 79 ARG A C 1
ATOM 603 O O . ARG A 1 79 ? 57.121 9.614 -46.526 1.00 57.19 79 ARG A O 1
ATOM 610 N N . MET A 1 80 ? 56.503 7.468 -46.365 1.00 52.81 80 MET A N 1
ATOM 611 C CA . MET A 1 80 ? 57.839 6.914 -46.595 1.00 52.81 80 MET A CA 1
ATOM 612 C C . MET A 1 80 ? 58.114 6.814 -48.099 1.00 52.81 80 MET A C 1
ATOM 614 O O . MET A 1 80 ? 57.480 6.023 -48.794 1.00 52.81 80 MET A O 1
ATOM 618 N N . ALA A 1 81 ? 59.084 7.580 -48.601 1.00 60.75 81 ALA A N 1
ATOM 619 C CA . ALA A 1 81 ? 59.597 7.456 -49.965 1.00 60.75 81 ALA A CA 1
ATOM 620 C C . ALA A 1 81 ? 61.024 6.884 -49.936 1.00 60.75 81 ALA A C 1
ATOM 622 O O . ALA A 1 81 ? 61.893 7.394 -49.228 1.00 60.75 81 ALA A O 1
ATOM 623 N N . ARG A 1 82 ? 61.292 5.820 -50.707 1.00 59.53 82 ARG A N 1
ATOM 624 C CA . ARG A 1 82 ? 62.658 5.292 -50.865 1.00 59.53 82 ARG A CA 1
ATOM 625 C C . ARG A 1 82 ? 63.459 6.231 -51.765 1.00 59.53 82 ARG A C 1
ATOM 627 O O . ARG A 1 82 ? 63.166 6.336 -52.952 1.00 59.53 82 ARG A O 1
ATOM 634 N N . VAL A 1 83 ? 64.490 6.870 -51.214 1.00 64.50 83 VAL A N 1
ATOM 635 C CA . VAL A 1 83 ? 65.412 7.739 -51.963 1.00 64.50 83 VAL A CA 1
ATOM 636 C C . VAL A 1 83 ? 66.829 7.148 -51.914 1.00 64.50 83 VAL A C 1
ATOM 638 O O . VAL A 1 83 ? 67.302 6.804 -50.828 1.00 64.50 83 VAL A O 1
ATOM 641 N N . PRO A 1 84 ? 67.531 7.009 -53.055 1.00 67.94 84 PRO A N 1
ATOM 642 C CA . PRO A 1 84 ? 68.923 6.561 -53.076 1.00 67.94 84 PRO A CA 1
ATOM 643 C C . PRO A 1 84 ? 69.851 7.585 -52.402 1.00 67.94 84 PRO A C 1
ATOM 645 O O . PRO A 1 84 ? 69.672 8.793 -52.559 1.00 67.94 84 PRO A O 1
ATOM 648 N N . ARG A 1 85 ? 70.877 7.104 -51.679 1.00 60.81 85 ARG A N 1
ATOM 649 C CA . ARG A 1 85 ? 71.748 7.914 -50.793 1.00 60.81 85 ARG A CA 1
ATOM 650 C C . ARG A 1 85 ? 72.379 9.136 -51.476 1.00 60.81 85 ARG A C 1
ATOM 652 O O . ARG A 1 85 ? 72.518 10.168 -50.831 1.00 60.81 85 ARG A O 1
ATOM 659 N N . SER A 1 86 ? 72.688 9.050 -52.771 1.00 70.75 86 SER A N 1
ATOM 660 C CA . SER A 1 86 ? 73.266 10.151 -53.557 1.00 70.75 86 SER A CA 1
ATOM 661 C C . SER A 1 86 ? 72.332 11.352 -53.738 1.00 70.75 86 SER A C 1
ATOM 663 O O . SER A 1 86 ? 72.808 12.460 -53.950 1.00 70.75 86 SER A O 1
ATOM 665 N N . ARG A 1 87 ? 71.010 11.158 -53.635 1.00 66.38 87 ARG A N 1
ATOM 666 C CA . ARG A 1 87 ? 69.998 12.216 -53.816 1.00 66.38 87 ARG A CA 1
ATOM 667 C C . ARG A 1 87 ? 69.364 12.696 -52.511 1.00 66.38 87 ARG A C 1
ATOM 669 O O . ARG A 1 87 ? 68.540 13.608 -52.535 1.00 66.38 87 ARG A O 1
ATOM 676 N N . VAL A 1 88 ? 69.750 12.124 -51.369 1.00 63.97 88 VAL A N 1
ATOM 677 C CA . VAL A 1 88 ? 69.182 12.476 -50.056 1.00 63.97 88 VAL A CA 1
ATOM 678 C C . VAL A 1 88 ? 69.443 13.945 -49.714 1.00 63.97 88 VAL A C 1
ATOM 680 O O . VAL A 1 88 ? 68.529 14.618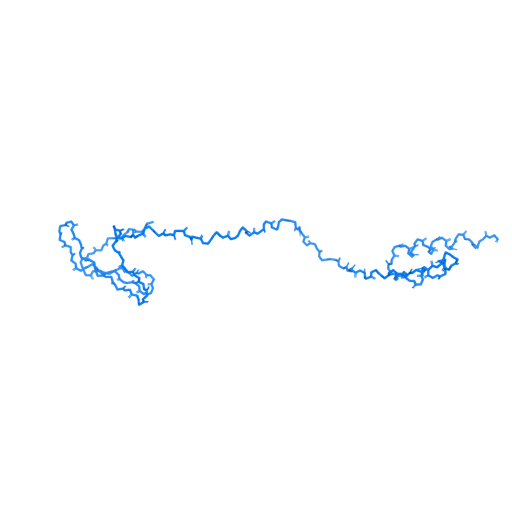 -49.252 1.00 63.97 88 VAL A O 1
ATOM 683 N N . ALA A 1 89 ? 70.633 14.476 -50.011 1.00 62.47 89 ALA A N 1
ATOM 684 C CA . ALA A 1 89 ? 70.982 15.868 -49.704 1.00 62.47 89 ALA A CA 1
ATOM 685 C C . ALA A 1 89 ? 70.092 16.898 -50.428 1.00 62.47 89 ALA A C 1
ATOM 687 O O . ALA A 1 89 ? 69.783 17.944 -49.866 1.00 62.47 89 ALA A O 1
ATOM 688 N N . THR A 1 90 ? 69.639 16.593 -51.648 1.00 63.91 90 THR A N 1
ATOM 689 C CA . THR A 1 90 ? 68.834 17.516 -52.467 1.00 63.91 90 THR A CA 1
ATOM 690 C C . THR A 1 90 ? 67.333 17.391 -52.194 1.00 63.91 90 THR A C 1
ATOM 692 O O . THR A 1 90 ? 66.610 18.382 -52.234 1.00 63.91 90 THR A O 1
ATOM 695 N N . VAL A 1 91 ? 66.850 16.177 -51.909 1.00 60.03 91 VAL A N 1
ATOM 696 C CA . VAL A 1 91 ? 65.408 15.879 -51.811 1.00 60.03 91 VAL A CA 1
ATOM 697 C C . VAL A 1 91 ? 64.878 16.026 -50.381 1.00 60.03 91 VAL A C 1
ATOM 699 O O . VAL A 1 91 ? 63.732 16.428 -50.186 1.00 60.03 91 VAL A O 1
ATOM 702 N N . LEU A 1 92 ? 65.709 15.741 -49.372 1.00 62.06 92 LEU A N 1
ATOM 703 C CA . LEU A 1 92 ? 65.311 15.776 -47.964 1.00 62.06 92 LEU A CA 1
ATOM 704 C C . LEU A 1 92 ? 64.784 17.152 -47.512 1.00 62.06 92 LEU A C 1
ATOM 706 O O . LEU A 1 92 ? 63.737 17.170 -46.865 1.00 62.06 92 LEU A O 1
ATOM 710 N N . PRO A 1 93 ? 65.398 18.298 -47.883 1.00 60.81 93 PRO A N 1
ATOM 711 C CA . PRO A 1 93 ? 64.879 19.608 -47.504 1.00 60.81 93 PRO A CA 1
ATOM 712 C C . PRO A 1 93 ? 63.470 19.842 -48.052 1.00 60.81 93 PRO A C 1
ATOM 714 O O . PRO A 1 93 ? 62.593 20.247 -47.301 1.00 60.81 93 PRO A O 1
ATOM 717 N N . GLN A 1 94 ? 63.224 19.521 -49.327 1.00 62.12 94 GLN A N 1
ATOM 718 C CA . GLN A 1 94 ? 61.961 19.791 -50.031 1.00 62.12 94 GLN A CA 1
ATOM 719 C C . GLN A 1 94 ? 60.765 18.986 -49.492 1.00 62.12 94 GLN A C 1
ATOM 721 O O . GLN A 1 94 ? 59.628 19.421 -49.643 1.00 62.12 94 GLN A O 1
ATOM 726 N N . MET A 1 95 ? 61.017 17.841 -48.849 1.00 57.59 95 MET A N 1
ATOM 727 C CA . MET A 1 95 ? 59.987 16.957 -48.281 1.00 57.59 95 MET A CA 1
ATOM 728 C C . MET A 1 95 ? 59.675 17.243 -46.803 1.00 57.59 95 MET A C 1
ATOM 730 O O . MET A 1 95 ? 58.685 16.748 -46.269 1.00 57.59 95 MET A O 1
ATOM 734 N N . LEU A 1 96 ? 60.508 18.035 -46.123 1.00 62.44 96 LEU A N 1
ATOM 735 C CA . LEU A 1 96 ? 60.243 18.504 -44.765 1.00 62.44 96 LEU A CA 1
ATOM 736 C C . LEU A 1 96 ? 59.262 19.681 -44.832 1.00 62.44 96 LEU A C 1
ATOM 738 O O . LEU A 1 96 ? 59.578 20.720 -45.415 1.00 62.44 96 LEU A O 1
ATOM 742 N N . GLY A 1 97 ? 58.086 19.525 -44.216 1.00 59.94 97 GLY A N 1
ATOM 743 C CA . GLY A 1 97 ? 57.131 20.621 -44.035 1.00 59.94 97 GLY A CA 1
ATOM 744 C C . GLY A 1 97 ? 57.792 21.831 -43.363 1.00 59.94 97 GLY A C 1
ATOM 745 O O . GLY A 1 97 ? 58.716 21.679 -42.561 1.00 59.94 97 GLY A O 1
ATOM 746 N N . SER A 1 98 ? 57.324 23.038 -43.685 1.00 57.66 98 SER A N 1
ATOM 747 C CA . SER A 1 98 ? 57.942 24.317 -43.291 1.00 57.66 98 SER A CA 1
ATOM 748 C C . SER A 1 98 ? 58.097 24.532 -41.777 1.00 57.66 98 SER A C 1
ATOM 750 O O . SER A 1 98 ? 58.861 25.402 -41.373 1.00 57.66 98 SER A O 1
ATOM 752 N N . SER A 1 99 ? 57.426 23.734 -40.937 1.00 56.03 99 SER A N 1
ATOM 753 C CA . SER A 1 99 ? 57.516 23.795 -39.472 1.00 56.03 99 SER A CA 1
ATOM 754 C C . SER A 1 99 ? 58.297 22.639 -38.833 1.00 56.03 99 SER A C 1
ATOM 756 O O . SER A 1 99 ? 58.274 22.495 -37.610 1.00 56.03 99 SER A O 1
ATOM 758 N N . ALA A 1 100 ? 58.942 21.769 -39.618 1.00 59.75 100 ALA A N 1
ATOM 759 C CA . ALA A 1 100 ? 59.658 20.628 -39.061 1.00 59.75 100 ALA A CA 1
ATOM 760 C C . ALA A 1 100 ? 60.965 21.089 -38.378 1.00 59.75 100 ALA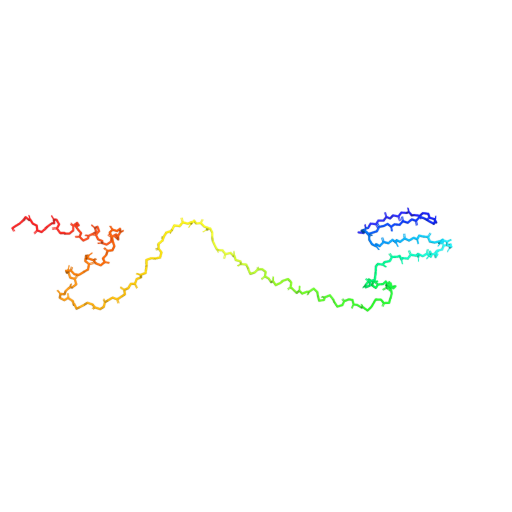 A C 1
ATOM 762 O O . ALA A 1 100 ? 61.797 21.729 -39.027 1.00 59.75 100 ALA A O 1
ATOM 763 N N . PRO A 1 101 ? 61.214 20.719 -37.106 1.00 58.53 101 PRO A N 1
ATOM 764 C CA . PRO A 1 101 ? 62.401 21.152 -36.355 1.00 58.53 101 PRO A CA 1
ATOM 765 C C . PRO A 1 101 ? 63.717 20.738 -37.033 1.00 58.53 101 PRO A C 1
ATOM 767 O O . PRO A 1 101 ? 64.728 21.429 -36.918 1.00 58.53 101 PRO A O 1
ATOM 770 N N . LEU A 1 102 ? 63.689 19.650 -37.812 1.00 62.25 102 LEU A N 1
ATOM 771 C CA . LEU A 1 102 ? 64.837 19.162 -38.573 1.00 62.25 102 LEU A CA 1
ATOM 772 C C . LEU A 1 102 ? 65.280 20.133 -39.685 1.00 62.25 102 LEU A C 1
ATOM 774 O O . LEU A 1 102 ? 66.469 20.206 -39.985 1.00 62.25 102 LEU A O 1
ATOM 778 N N . ARG A 1 103 ? 64.354 20.898 -40.284 1.00 64.12 103 ARG A N 1
ATOM 779 C CA . ARG A 1 103 ? 64.675 21.854 -41.356 1.00 64.12 103 ARG A CA 1
ATOM 780 C C . ARG A 1 103 ? 65.436 23.066 -40.819 1.00 64.12 103 ARG A C 1
ATOM 782 O O . ARG A 1 103 ? 66.467 23.426 -41.375 1.00 64.12 103 ARG A O 1
ATOM 789 N N . ALA A 1 104 ? 65.029 23.579 -39.658 1.00 61.47 104 ALA A N 1
ATOM 790 C CA . ALA A 1 104 ? 65.749 24.645 -38.959 1.00 61.47 104 ALA A CA 1
ATOM 791 C C . ALA A 1 104 ? 67.188 24.246 -38.565 1.00 61.47 104 ALA A C 1
ATOM 793 O O . ALA A 1 104 ? 68.083 25.091 -38.537 1.00 61.47 104 ALA A O 1
ATOM 794 N N . MET A 1 105 ? 67.438 22.961 -38.276 1.00 63.12 105 MET A N 1
ATOM 795 C CA . MET A 1 105 ? 68.792 22.456 -38.000 1.00 63.12 105 MET A CA 1
ATOM 796 C C . MET A 1 105 ? 69.654 22.331 -39.266 1.00 63.12 105 MET A C 1
ATOM 798 O O . MET A 1 105 ? 70.866 22.525 -39.189 1.00 63.12 105 MET A O 1
ATOM 802 N N . LEU A 1 106 ? 69.054 22.022 -40.422 1.00 67.75 106 LEU A N 1
ATOM 803 C CA . LEU A 1 106 ? 69.764 21.923 -41.703 1.00 67.75 106 LEU A CA 1
ATOM 804 C C . LEU A 1 106 ? 70.164 23.301 -42.249 1.00 67.75 106 LEU A C 1
ATOM 806 O O . LEU A 1 106 ? 71.313 23.467 -42.656 1.00 67.75 106 LEU A O 1
ATOM 810 N N . ASP A 1 107 ? 69.277 24.296 -42.181 1.00 64.31 107 ASP A N 1
ATOM 811 C CA . ASP A 1 107 ? 69.569 25.660 -42.654 1.00 64.31 107 ASP A CA 1
ATOM 812 C C . ASP A 1 107 ? 70.727 26.304 -41.869 1.00 64.31 107 ASP A C 1
ATOM 814 O O . ASP A 1 107 ? 71.594 26.954 -42.449 1.00 64.31 107 ASP A O 1
ATOM 818 N N . ARG A 1 108 ? 70.828 26.032 -40.559 1.00 60.81 108 ARG A N 1
ATOM 819 C CA . ARG A 1 108 ? 71.955 26.485 -39.717 1.00 60.81 108 ARG A CA 1
ATOM 820 C C . ARG A 1 108 ? 73.299 25.850 -40.075 1.00 60.81 108 ARG A C 1
ATOM 822 O O . ARG A 1 108 ? 74.339 26.405 -39.737 1.00 60.81 108 ARG A O 1
ATOM 829 N N . ARG A 1 109 ? 73.301 24.682 -40.723 1.00 56.84 109 ARG A N 1
ATOM 830 C CA . ARG A 1 109 ? 74.532 24.037 -41.209 1.00 56.84 109 ARG A CA 1
ATOM 831 C C . ARG A 1 109 ? 75.000 24.618 -42.539 1.00 56.84 109 ARG A C 1
ATOM 833 O O . ARG A 1 109 ? 76.202 24.658 -42.774 1.00 56.84 109 ARG A O 1
ATOM 840 N N . ALA A 1 110 ? 74.079 25.078 -43.385 1.00 56.00 110 ALA A N 1
ATOM 841 C CA . ALA A 1 110 ? 74.419 25.656 -44.684 1.00 56.00 110 ALA A CA 1
ATOM 842 C C . ALA A 1 110 ? 75.174 26.992 -44.558 1.00 56.00 110 ALA A C 1
ATOM 844 O O . ALA A 1 110 ? 75.997 27.314 -45.408 1.00 56.00 110 ALA A O 1
ATOM 845 N N . THR A 1 111 ? 74.964 27.742 -43.473 1.00 52.28 111 THR A N 1
ATOM 846 C CA . THR A 1 111 ? 75.599 29.054 -43.266 1.00 52.28 111 THR A CA 1
ATOM 847 C C . THR A 1 111 ? 77.045 28.998 -42.759 1.00 52.28 111 THR A C 1
ATOM 849 O O . THR A 1 111 ? 77.645 30.048 -42.580 1.00 52.28 111 THR A O 1
ATOM 852 N N . VAL A 1 112 ? 77.627 27.813 -42.518 1.00 53.31 112 VAL A N 1
ATOM 853 C CA . VAL A 1 112 ? 79.010 27.665 -41.993 1.00 53.31 112 VAL A CA 1
ATOM 854 C C . VAL A 1 112 ? 80.001 27.177 -43.071 1.00 53.31 112 VAL A C 1
ATOM 856 O O . VAL A 1 112 ? 81.155 26.902 -42.780 1.00 53.31 112 VAL A O 1
ATOM 859 N N . SER A 1 113 ? 79.581 27.081 -44.337 1.00 50.66 113 SER A N 1
ATOM 860 C CA . SER A 1 113 ? 80.403 26.548 -45.444 1.00 50.66 113 SER A CA 1
ATOM 861 C C . SER A 1 113 ? 80.599 27.539 -46.604 1.00 50.66 113 SER A C 1
ATOM 863 O O . SER A 1 113 ? 80.872 27.119 -47.726 1.00 50.66 113 SER A O 1
ATOM 865 N N . ALA A 1 114 ? 80.439 28.840 -46.367 1.00 52.09 114 ALA A N 1
ATOM 866 C CA . ALA A 1 114 ? 80.640 29.872 -47.387 1.00 52.09 114 ALA A CA 1
ATOM 867 C C . ALA A 1 114 ? 81.595 30.974 -46.907 1.00 52.09 114 ALA A C 1
ATOM 869 O O . ALA A 1 114 ? 81.320 32.153 -47.098 1.00 52.09 114 ALA A O 1
ATOM 870 N N . ASP A 1 115 ? 82.693 30.576 -46.261 1.00 47.34 115 ASP A N 1
ATOM 871 C CA . ASP A 1 115 ? 83.862 31.442 -46.088 1.00 47.34 115 ASP A CA 1
ATOM 872 C C . ASP A 1 115 ? 85.137 30.577 -46.069 1.00 47.34 115 ASP A C 1
ATOM 874 O O . ASP A 1 115 ? 85.652 30.196 -45.016 1.00 47.34 115 ASP A O 1
ATOM 878 N N . ALA A 1 116 ? 85.537 30.141 -47.269 1.00 38.12 116 ALA A N 1
ATOM 879 C CA . ALA A 1 116 ? 86.876 29.692 -47.665 1.00 38.12 116 ALA A CA 1
ATOM 880 C C . ALA A 1 116 ? 86.931 29.585 -49.197 1.00 38.12 116 ALA A C 1
ATOM 882 O O . ALA A 1 116 ? 86.047 28.897 -49.763 1.00 38.12 116 ALA A O 1
#

Sequence (116 aa):
MLVLTRKQQETIQIGDSIIVKVLRTKGNTVRLGIEAPEGLRVLRGELTPEPNHREPPAAPLARRQRASAPAARAEGEVRMARVPRSRVATVLPQMLGSSAPLRAMLDRRATVSADA

Foldseek 3Di:
DDDDDDDAQDWDDDPDFWIWHFPDDDPPDTDIDIGGDPPDDDDDPVPDDPPPPPPVPPPPPPPPDDDDDDDDDDPDPDDDDDDPPVCCVPVVLVPDPPPHPVNVVVVVVVVVPPDD

Radius of gyration: 39.98 Å; chains: 1; bounding box: 99×48×69 Å

Secondary structure (DSSP, 8-state):
-------TT-EEEETTTEEEEEEEEETTEEEEEEE--TT-----GGG-------------------------------------GGGHHHHHHHHS-TT-HHHHHHHHHHTTSS--

Organism: NCBI:txid2528009

pLDDT: mean 72.33, std 18.4, range [38.12, 96.81]

InterPro domains:
  IPR003751 Translational regulator CsrA [MF_00167] (1-72)
  IPR003751 Translational regulator CsrA [PF02599] (1-48)
  IPR003751 Translational regulator CsrA [PTHR34984] (1-53)
  IPR036107 Carbon storage regulator superfamily [G3DSA:2.60.40.4380] (1-59)
  IPR036107 Carbon storage regulator superfamily [SSF117130] (1-48)